Protein AF-A0A920PE52-F1 (afdb_monomer_lite)

Secondary structure (DSSP, 8-state):
-HHHHHHHHHHHHHT------SEEEE--S-EE-TTT--EE-EEEEEETTEEEEEEE----S--

Structure (mmCIF, N/CA/C/O backbone):
data_AF-A0A920PE52-F1
#
_entry.id   AF-A0A920PE52-F1
#
loop_
_atom_site.group_PDB
_atom_site.id
_atom_site.type_symbol
_atom_site.label_atom_id
_atom_site.label_alt_id
_atom_site.label_comp_id
_atom_site.label_asym_id
_atom_site.label_entity_id
_atom_site.label_seq_id
_atom_site.pdbx_PDB_ins_code
_atom_site.Cartn_x
_atom_site.Cartn_y
_atom_site.Cartn_z
_atom_site.occupancy
_atom_site.B_iso_or_equiv
_atom_site.auth_seq_id
_atom_site.auth_comp_id
_atom_site.auth_asym_id
_atom_site.auth_atom_id
_atom_site.pdbx_PDB_model_num
ATOM 1 N N . MET A 1 1 ? 34.970 18.137 -35.587 1.00 57.12 1 MET A N 1
ATOM 2 C CA . MET A 1 1 ? 33.501 17.948 -35.655 1.00 57.12 1 MET A CA 1
ATOM 3 C C . MET A 1 1 ? 33.054 16.492 -35.492 1.00 57.12 1 MET A C 1
ATOM 5 O O . MET A 1 1 ? 32.275 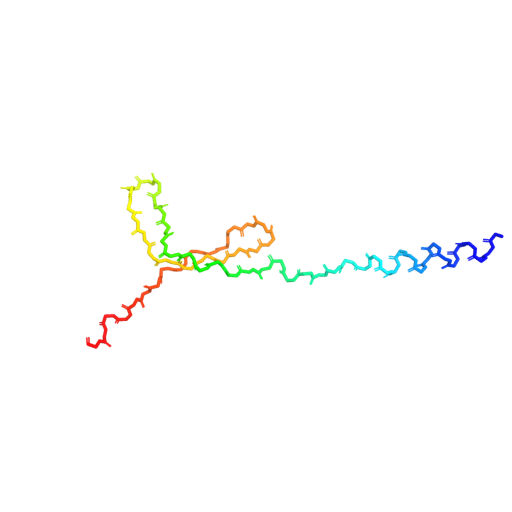16.222 -34.592 1.00 57.12 1 MET A O 1
ATOM 9 N N . ARG A 1 2 ? 33.569 15.525 -36.273 1.00 60.66 2 ARG A N 1
ATOM 10 C CA . ARG A 1 2 ? 33.116 14.112 -36.232 1.00 60.66 2 ARG A CA 1
ATOM 11 C C . ARG A 1 2 ? 33.281 13.406 -34.873 1.00 60.66 2 ARG A C 1
ATOM 13 O O . ARG A 1 2 ? 32.412 12.647 -34.474 1.00 60.66 2 ARG A O 1
ATOM 20 N N . LYS A 1 3 ? 34.369 13.686 -34.144 1.00 57.47 3 LYS A N 1
ATOM 21 C CA . LYS A 1 3 ? 34.638 13.083 -32.824 1.00 57.47 3 LYS A CA 1
ATOM 22 C C . LYS A 1 3 ? 33.658 13.561 -31.743 1.00 57.47 3 LYS A C 1
ATOM 24 O O . LYS A 1 3 ? 33.238 12.761 -30.926 1.00 57.47 3 LYS A O 1
ATOM 29 N N . ALA A 1 4 ? 33.241 14.829 -31.782 1.00 66.00 4 ALA A N 1
ATOM 30 C CA . ALA A 1 4 ? 32.288 15.391 -30.820 1.00 66.00 4 ALA A CA 1
ATOM 31 C C . ALA A 1 4 ? 30.887 14.769 -30.955 1.00 66.00 4 ALA A C 1
ATOM 33 O O . ALA A 1 4 ? 30.248 14.474 -29.953 1.00 66.00 4 ALA A O 1
ATOM 34 N N . LEU A 1 5 ? 30.452 14.483 -32.188 1.00 67.06 5 LEU A N 1
ATOM 35 C CA . LEU A 1 5 ? 29.200 13.764 -32.452 1.00 67.06 5 LEU A CA 1
ATOM 36 C C . LEU A 1 5 ? 29.208 12.342 -31.870 1.00 67.06 5 LEU A C 1
ATOM 38 O O . LEU A 1 5 ? 28.194 11.894 -31.348 1.00 67.06 5 LEU A O 1
ATOM 42 N N . LEU A 1 6 ? 30.357 11.657 -31.902 1.00 65.31 6 LEU A N 1
ATOM 43 C CA . LEU A 1 6 ? 30.507 10.330 -31.293 1.00 65.31 6 LEU A CA 1
ATOM 44 C C . LEU A 1 6 ? 30.410 10.386 -29.762 1.00 65.31 6 LEU A C 1
ATOM 46 O O . LEU A 1 6 ? 29.785 9.517 -29.165 1.00 65.31 6 LEU A O 1
ATOM 50 N N . PHE A 1 7 ? 30.962 11.427 -29.131 1.00 60.59 7 PHE A N 1
ATOM 51 C CA . PHE A 1 7 ? 30.826 11.630 -27.685 1.00 60.59 7 PHE A CA 1
ATOM 52 C C . PHE A 1 7 ? 29.382 11.946 -27.275 1.00 60.59 7 PHE A C 1
ATOM 54 O O . PHE A 1 7 ? 28.904 11.394 -26.291 1.00 60.59 7 PHE A O 1
ATOM 61 N N . ILE A 1 8 ? 28.657 12.763 -28.047 1.00 64.69 8 ILE A N 1
ATOM 62 C CA . ILE A 1 8 ? 27.230 13.045 -27.799 1.00 64.69 8 ILE A CA 1
ATOM 63 C C . ILE A 1 8 ? 26.385 11.769 -27.970 1.00 64.69 8 ILE A C 1
ATOM 65 O O . ILE A 1 8 ? 25.516 11.484 -27.145 1.00 64.69 8 ILE A O 1
ATOM 69 N N . GLY A 1 9 ? 26.680 10.957 -28.990 1.00 61.69 9 GLY A N 1
ATOM 70 C CA . GLY A 1 9 ? 26.055 9.643 -29.174 1.00 61.69 9 GLY A CA 1
ATOM 71 C C . GLY A 1 9 ? 26.308 8.690 -28.000 1.00 61.69 9 GLY A C 1
ATOM 72 O O . GLY A 1 9 ? 25.396 8.010 -27.547 1.00 61.69 9 GLY A O 1
ATOM 73 N N . LEU A 1 10 ? 27.521 8.684 -27.443 1.00 61.78 10 LEU A N 1
ATOM 74 C CA . LEU A 1 10 ? 27.864 7.835 -26.299 1.00 61.78 10 LEU A CA 1
ATOM 75 C C . LEU A 1 10 ? 27.182 8.295 -24.998 1.00 61.78 10 LEU A C 1
ATOM 77 O O . LEU A 1 10 ? 26.712 7.461 -24.229 1.00 61.78 10 LEU A O 1
ATOM 81 N N . ILE A 1 11 ? 27.083 9.610 -24.771 1.00 61.56 11 ILE A N 1
ATOM 82 C CA . ILE A 1 11 ? 26.386 10.173 -23.602 1.00 61.56 11 ILE A CA 1
ATOM 83 C C . ILE A 1 11 ? 24.889 9.850 -23.675 1.00 61.56 11 ILE A C 1
ATOM 85 O O . ILE A 1 11 ? 24.315 9.401 -22.691 1.00 61.56 11 ILE A O 1
ATOM 89 N N . THR A 1 12 ? 24.260 10.008 -24.842 1.00 59.88 12 THR A N 1
ATOM 90 C CA . THR A 1 12 ? 22.826 9.706 -25.019 1.00 59.88 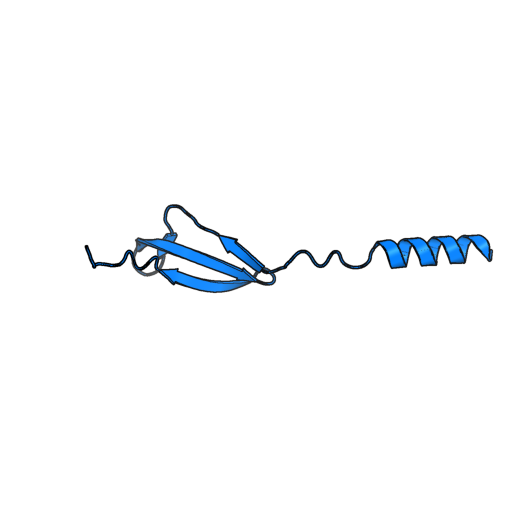12 THR A CA 1
ATOM 91 C C . THR A 1 12 ? 22.497 8.217 -24.870 1.00 59.88 12 THR A C 1
ATOM 93 O O . THR A 1 12 ? 21.430 7.892 -24.358 1.00 59.88 12 THR A O 1
ATOM 96 N N . LEU A 1 13 ? 23.417 7.314 -25.228 1.00 58.12 13 LEU A N 1
ATOM 97 C CA . LEU A 1 13 ? 23.284 5.873 -24.972 1.00 58.12 13 LEU A CA 1
ATOM 98 C C . LEU A 1 13 ? 23.502 5.500 -23.496 1.00 58.12 13 LEU A C 1
ATOM 100 O O . LEU A 1 13 ? 22.902 4.539 -23.027 1.00 58.12 13 LEU A O 1
ATOM 104 N N . GLY A 1 14 ? 24.342 6.243 -22.766 1.00 52.88 14 GLY A N 1
ATOM 105 C CA . GLY A 1 14 ? 24.624 6.013 -21.342 1.00 52.88 14 GLY A CA 1
ATOM 106 C C . GLY A 1 14 ? 23.537 6.524 -20.390 1.00 52.88 14 GLY A C 1
ATOM 107 O O . GLY A 1 14 ? 23.421 6.021 -19.276 1.00 52.88 14 GLY A O 1
ATOM 108 N N . ILE A 1 15 ? 22.698 7.468 -20.838 1.00 55.41 15 ILE A N 1
ATOM 109 C CA . ILE A 1 15 ? 21.439 7.849 -20.167 1.00 55.41 15 ILE A CA 1
ATOM 110 C C . ILE A 1 15 ? 20.299 6.939 -20.661 1.00 55.41 15 ILE A C 1
ATOM 112 O O . ILE A 1 15 ? 19.137 7.337 -20.731 1.00 55.41 15 ILE A O 1
ATOM 116 N N . SER A 1 16 ? 20.613 5.699 -21.048 1.00 50.25 16 SER A N 1
ATOM 117 C CA . SER A 1 16 ? 19.626 4.631 -21.111 1.00 50.25 16 SER A CA 1
ATOM 118 C C . SER A 1 16 ? 18.885 4.640 -19.784 1.00 50.25 16 SER A C 1
ATOM 120 O O . SER A 1 16 ? 19.510 4.398 -18.750 1.00 50.25 16 SER A O 1
ATOM 122 N N . ASN A 1 17 ? 17.597 5.006 -19.836 1.00 53.62 17 ASN A N 1
ATOM 123 C CA . ASN A 1 17 ? 16.666 4.996 -18.717 1.00 53.62 17 ASN A CA 1
ATOM 124 C C . ASN A 1 17 ? 17.005 3.798 -17.846 1.00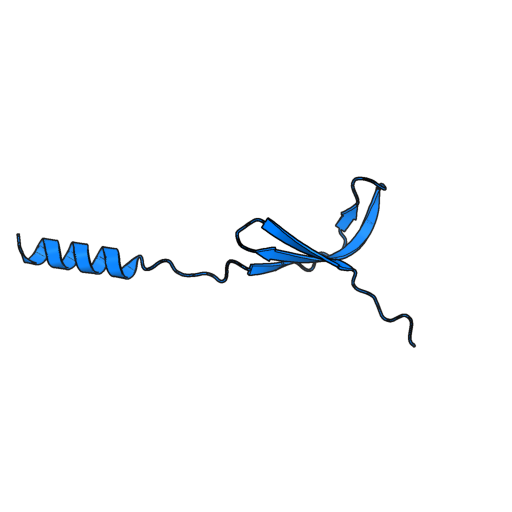 53.62 17 ASN A C 1
ATOM 126 O O . ASN A 1 17 ? 16.757 2.659 -18.248 1.00 53.62 17 ASN A O 1
ATOM 130 N N . VAL A 1 18 ? 17.639 4.048 -16.699 1.00 52.31 18 VAL A N 1
ATOM 131 C CA . VAL A 1 18 ? 17.793 3.020 -15.686 1.00 52.31 18 VAL A CA 1
ATOM 132 C C . VAL A 1 18 ? 16.355 2.724 -15.318 1.00 52.31 18 VAL A C 1
ATOM 134 O O . VAL A 1 18 ? 15.714 3.516 -14.631 1.00 52.31 18 VAL A O 1
ATOM 137 N N . GLY A 1 19 ? 15.811 1.659 -15.905 1.00 55.50 19 GLY A N 1
ATOM 138 C CA . GLY A 1 19 ? 14.513 1.106 -15.579 1.00 55.50 19 GLY A CA 1
ATOM 139 C C . GLY A 1 19 ? 14.644 0.540 -14.184 1.00 55.50 19 GLY A C 1
ATOM 140 O O . GLY A 1 19 ? 14.741 -0.670 -14.000 1.00 55.50 19 GLY A O 1
ATOM 141 N N . VAL A 1 20 ? 14.745 1.437 -13.203 1.00 59.50 20 VAL A N 1
ATOM 142 C CA . VAL A 1 20 ? 14.476 1.124 -11.814 1.00 59.50 20 VAL A CA 1
ATOM 143 C C . VAL A 1 20 ? 13.122 0.449 -11.868 1.00 59.50 20 VAL A C 1
ATOM 145 O O . VAL A 1 20 ? 12.213 0.963 -12.521 1.00 59.50 20 VAL A O 1
ATOM 148 N N . ALA A 1 21 ? 13.012 -0.744 -11.289 1.00 59.69 21 ALA A N 1
ATOM 149 C CA . ALA A 1 21 ? 11.722 -1.386 -11.158 1.00 59.69 21 ALA A CA 1
ATOM 150 C C . ALA A 1 21 ? 10.799 -0.350 -10.510 1.00 59.69 21 ALA A C 1
ATOM 152 O O . ALA A 1 21 ? 10.939 -0.036 -9.331 1.00 59.69 21 ALA A O 1
ATOM 153 N N . ASN A 1 22 ? 9.894 0.230 -11.302 1.00 74.12 22 ASN A N 1
ATOM 154 C CA . ASN A 1 22 ? 9.009 1.294 -10.840 1.00 74.12 22 ASN A CA 1
ATOM 155 C C . ASN A 1 22 ? 7.983 0.754 -9.843 1.00 74.12 22 ASN A C 1
ATOM 157 O O . ASN A 1 22 ? 7.144 1.509 -9.368 1.00 74.12 22 ASN A O 1
ATOM 161 N N . THR A 1 23 ? 8.051 -0.549 -9.550 1.00 83.81 23 THR A N 1
ATOM 162 C CA . THR A 1 23 ? 7.207 -1.264 -8.615 1.00 83.81 23 THR A CA 1
ATOM 163 C C . THR A 1 23 ? 7.982 -1.656 -7.361 1.00 83.81 23 THR A C 1
ATOM 165 O O . THR A 1 23 ? 8.988 -2.360 -7.443 1.00 83.81 23 THR A O 1
ATOM 168 N N . PHE A 1 24 ? 7.493 -1.239 -6.197 1.00 86.06 24 PHE A N 1
ATOM 169 C CA . PHE A 1 24 ? 8.040 -1.581 -4.888 1.00 86.06 24 PHE A CA 1
ATOM 170 C C . PHE A 1 24 ? 6.923 -1.865 -3.879 1.00 86.06 24 PHE A C 1
ATOM 172 O O . PHE A 1 24 ? 5.809 -1.351 -3.987 1.00 86.06 24 PHE A O 1
ATOM 179 N N . ILE A 1 25 ? 7.231 -2.698 -2.883 1.00 90.75 25 ILE A N 1
ATOM 180 C CA . ILE A 1 25 ? 6.320 -3.024 -1.783 1.00 90.75 25 ILE A CA 1
ATOM 181 C C . ILE A 1 25 ? 6.720 -2.210 -0.556 1.00 90.75 25 ILE A C 1
ATOM 183 O O . ILE A 1 25 ? 7.855 -2.295 -0.083 1.00 90.75 25 ILE A O 1
ATOM 187 N N . ILE A 1 26 ? 5.772 -1.457 -0.008 1.00 90.44 26 ILE A N 1
ATOM 188 C CA . ILE A 1 26 ? 5.899 -0.796 1.289 1.00 90.44 26 ILE A CA 1
ATOM 189 C C . ILE A 1 26 ? 5.239 -1.694 2.338 1.00 90.44 26 ILE A C 1
ATOM 191 O O . ILE A 1 26 ? 4.069 -2.053 2.215 1.00 90.44 26 ILE A O 1
ATOM 195 N N . ASN A 1 27 ? 5.976 -2.032 3.397 1.00 90.75 27 ASN A N 1
ATOM 196 C CA . ASN A 1 27 ? 5.479 -2.826 4.525 1.00 90.75 27 ASN A CA 1
ATOM 197 C C . ASN A 1 27 ? 5.472 -1.981 5.812 1.00 90.75 27 ASN A C 1
ATOM 199 O O . ASN A 1 27 ? 6.340 -2.155 6.676 1.00 90.75 27 ASN A O 1
ATOM 203 N N . PRO A 1 28 ? 4.558 -1.001 5.926 1.00 89.50 28 PRO A N 1
ATOM 204 C CA . PRO A 1 28 ? 4.479 -0.147 7.100 1.00 89.50 28 PRO A CA 1
ATOM 205 C C . PRO A 1 28 ? 4.017 -0.949 8.323 1.00 89.50 28 PRO A C 1
ATOM 207 O O . PRO A 1 28 ? 3.349 -1.977 8.220 1.00 89.50 28 PRO A O 1
ATOM 210 N N . LYS A 1 29 ? 4.335 -0.451 9.522 1.00 89.06 29 LYS A N 1
ATOM 211 C CA . LYS A 1 29 ? 3.869 -1.075 10.769 1.00 89.06 29 LYS A CA 1
ATOM 212 C C . LYS A 1 29 ? 2.337 -1.075 10.853 1.00 89.06 29 LYS A C 1
ATOM 214 O O . LYS A 1 29 ? 1.758 -2.078 11.270 1.00 89.06 29 LYS A O 1
ATOM 219 N N . GLN A 1 30 ? 1.725 0.047 10.477 1.00 88.81 30 GLN A N 1
ATOM 220 C CA . GLN A 1 30 ? 0.285 0.305 10.450 1.00 88.81 30 GLN A CA 1
ATOM 221 C C . GLN A 1 30 ? -0.026 1.345 9.360 1.00 88.81 30 GLN A C 1
ATOM 223 O O . GLN A 1 30 ? 0.834 2.161 9.025 1.00 88.81 30 GLN A O 1
ATOM 228 N N . ILE A 1 31 ? -1.249 1.319 8.839 1.00 91.88 31 ILE A N 1
ATOM 229 C CA . ILE A 1 31 ? -1.822 2.288 7.899 1.00 91.88 31 ILE A CA 1
ATOM 230 C C . ILE A 1 31 ? -3.091 2.845 8.536 1.00 91.88 31 ILE A C 1
ATOM 232 O O . ILE A 1 31 ? -3.882 2.081 9.077 1.00 91.88 31 ILE A O 1
ATOM 236 N N . LEU A 1 32 ? -3.292 4.157 8.471 1.00 93.19 32 LEU A N 1
ATOM 237 C CA . LEU A 1 32 ? -4.538 4.786 8.896 1.00 93.19 32 LEU A CA 1
ATOM 238 C C . LEU A 1 32 ? -5.556 4.736 7.756 1.00 93.19 32 LEU A C 1
ATOM 240 O O . LEU A 1 32 ? -5.316 5.311 6.694 1.00 93.19 32 LEU A O 1
ATOM 244 N N . ASN A 1 33 ? -6.695 4.090 7.987 1.00 90.69 33 ASN A N 1
ATOM 245 C CA . ASN A 1 33 ? -7.879 4.297 7.172 1.00 90.69 33 ASN A CA 1
ATOM 246 C C . ASN A 1 33 ? -8.465 5.668 7.534 1.00 90.69 33 ASN A C 1
ATOM 248 O O . ASN A 1 33 ? -8.975 5.863 8.634 1.00 90.69 33 ASN A O 1
ATOM 252 N N . VAL A 1 34 ? -8.365 6.627 6.617 1.00 91.00 34 VAL A N 1
ATOM 253 C CA . VAL A 1 34 ? -8.836 8.003 6.838 1.00 91.00 34 VAL A CA 1
ATOM 254 C C . VAL A 1 34 ? -10.361 8.132 6.815 1.00 91.00 34 VAL A C 1
ATOM 256 O O . VAL A 1 34 ? -10.881 9.117 7.329 1.00 91.00 34 VAL A O 1
ATOM 259 N N . GLU A 1 35 ? -11.074 7.157 6.247 1.00 92.56 35 GLU A N 1
ATOM 260 C CA . GLU A 1 35 ? -12.540 7.147 6.191 1.00 92.56 35 GLU A CA 1
ATOM 261 C C . GLU A 1 35 ? -13.143 6.670 7.515 1.00 92.56 35 GLU A C 1
ATOM 263 O O . GLU A 1 35 ? -14.109 7.252 8.002 1.00 92.56 35 GLU A O 1
ATOM 268 N N . THR A 1 36 ? -12.564 5.623 8.114 1.00 92.75 36 THR A N 1
ATOM 269 C CA . THR A 1 36 ? -13.075 5.013 9.357 1.00 92.75 36 THR A CA 1
ATOM 270 C C . THR A 1 36 ? -12.316 5.445 10.612 1.00 92.75 36 THR A C 1
ATOM 272 O O . THR A 1 36 ? -12.815 5.275 11.721 1.00 92.75 36 THR A O 1
ATOM 275 N N . GLY A 1 37 ? -11.107 5.992 10.462 1.00 92.38 37 GLY A N 1
ATOM 276 C CA . GLY A 1 37 ? -10.197 6.315 11.565 1.00 92.38 37 GLY A CA 1
ATOM 277 C C . GLY A 1 37 ? -9.416 5.115 12.116 1.00 92.38 37 GLY A C 1
ATOM 278 O O . GLY A 1 37 ? -8.654 5.266 13.072 1.00 92.38 37 GLY A O 1
ATOM 279 N N . GLU A 1 38 ? -9.577 3.923 11.541 1.00 92.75 38 GLU A N 1
ATOM 280 C CA . GLU A 1 38 ? -8.952 2.698 12.045 1.00 92.75 38 GLU A CA 1
ATOM 281 C C . GLU A 1 38 ? -7.498 2.535 11.583 1.00 92.75 38 GLU A C 1
ATOM 283 O O . GLU A 1 38 ? -7.142 2.838 10.444 1.00 92.75 38 GLU A O 1
ATOM 288 N N . LEU A 1 39 ? -6.647 1.983 12.453 1.00 91.75 39 LEU A N 1
ATOM 289 C CA . LEU A 1 39 ? -5.282 1.584 12.101 1.00 91.75 39 LEU A CA 1
ATOM 290 C C . LEU A 1 39 ? -5.253 0.113 11.673 1.00 91.75 39 LEU A C 1
ATOM 292 O O . LEU A 1 39 ? -5.495 -0.783 12.481 1.00 91.75 39 LEU A O 1
ATOM 296 N N . ILE A 1 40 ? -4.889 -0.144 10.419 1.00 89.50 40 ILE A N 1
ATOM 297 C CA . ILE A 1 40 ? -4.848 -1.482 9.818 1.00 89.50 40 I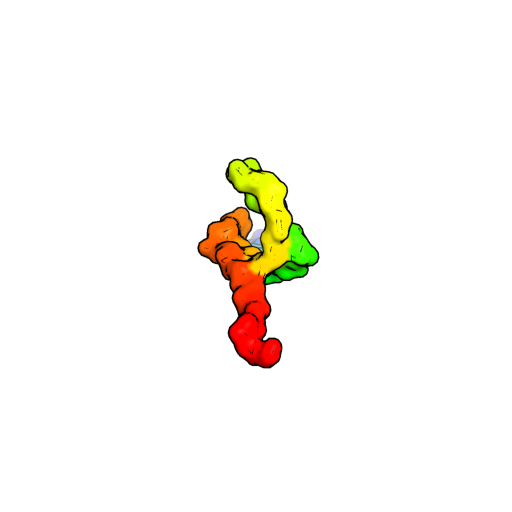LE A CA 1
ATOM 298 C C . ILE A 1 40 ? -3.415 -1.928 9.521 1.00 89.50 40 ILE A C 1
ATOM 300 O O . ILE A 1 40 ? -2.514 -1.114 9.322 1.00 89.50 40 ILE A O 1
ATOM 304 N N . LYS A 1 41 ? -3.186 -3.244 9.463 1.00 90.19 41 LYS A N 1
ATOM 305 C CA . LYS A 1 41 ? -1.903 -3.819 9.039 1.00 90.19 41 LYS A CA 1
ATOM 306 C C . LYS A 1 41 ? -2.019 -4.371 7.622 1.00 90.19 41 LYS A C 1
ATOM 308 O O . LYS A 1 41 ? -2.676 -5.387 7.401 1.00 90.19 41 LYS A O 1
ATOM 313 N N . ALA A 1 42 ? -1.347 -3.726 6.679 1.00 88.75 42 ALA A N 1
ATOM 314 C CA . ALA A 1 42 ? -1.376 -4.094 5.271 1.00 88.75 42 ALA A CA 1
ATOM 315 C C . ALA A 1 42 ? -0.032 -3.795 4.598 1.00 88.75 42 ALA A C 1
ATOM 317 O O . ALA A 1 42 ? 0.754 -2.987 5.096 1.00 88.75 42 ALA A O 1
ATOM 318 N N . GLN A 1 43 ? 0.212 -4.458 3.471 1.00 91.44 43 GLN A N 1
ATOM 319 C CA . GLN A 1 43 ? 1.295 -4.125 2.547 1.00 91.44 43 GLN A CA 1
ATOM 320 C C . GLN A 1 43 ? 0.730 -3.298 1.394 1.00 91.44 43 GLN A C 1
ATOM 322 O O . GLN A 1 43 ? -0.402 -3.525 0.967 1.00 91.44 43 GLN A O 1
ATOM 327 N N . VAL A 1 44 ? 1.520 -2.352 0.893 1.00 91.94 44 VAL A N 1
ATOM 328 C CA . VAL A 1 44 ? 1.128 -1.477 -0.216 1.00 91.94 44 VAL A CA 1
ATOM 329 C C . VAL A 1 44 ? 2.046 -1.737 -1.396 1.00 91.94 44 VAL A C 1
ATOM 331 O O . VAL A 1 44 ? 3.257 -1.544 -1.291 1.00 91.94 44 VAL A O 1
ATOM 334 N N . LEU A 1 45 ? 1.469 -2.154 -2.518 1.00 91.38 45 LEU A N 1
ATOM 335 C CA . LEU A 1 45 ? 2.164 -2.239 -3.792 1.00 91.38 45 LEU A CA 1
ATOM 336 C C . LEU A 1 45 ? 2.081 -0.877 -4.479 1.00 91.38 45 LE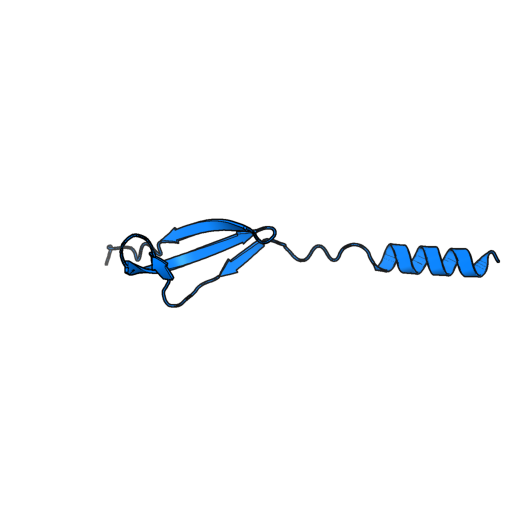U A C 1
ATOM 338 O O . LEU A 1 45 ? 0.986 -0.399 -4.784 1.00 91.38 45 LEU A O 1
ATOM 342 N N . VAL A 1 46 ? 3.230 -0.258 -4.727 1.00 90.69 46 VAL A N 1
ATOM 343 C CA . VAL A 1 46 ? 3.332 1.005 -5.461 1.00 90.69 46 VAL A CA 1
ATOM 344 C C . VAL A 1 46 ? 4.040 0.733 -6.771 1.00 90.69 46 VAL A C 1
ATOM 346 O O . VAL A 1 46 ? 5.144 0.209 -6.739 1.00 90.69 46 VAL A O 1
ATOM 349 N N . GLY A 1 47 ? 3.424 1.085 -7.895 1.00 89.69 47 GLY A N 1
ATOM 350 C CA . GLY A 1 47 ? 3.999 0.989 -9.232 1.00 89.69 47 GLY A CA 1
ATOM 351 C C . GLY A 1 47 ? 3.872 2.307 -9.982 1.00 89.69 47 GLY A C 1
ATOM 352 O O . GLY A 1 47 ? 2.817 2.935 -9.946 1.00 89.69 47 GLY A O 1
ATOM 353 N N . ASP A 1 48 ? 4.951 2.756 -10.620 1.00 88.06 48 ASP A N 1
ATOM 354 C CA . ASP A 1 48 ? 5.004 4.003 -11.399 1.00 88.06 48 ASP A CA 1
ATOM 355 C C . ASP A 1 48 ? 4.510 5.227 -10.602 1.00 88.06 48 ASP A C 1
ATOM 357 O O . ASP A 1 48 ? 3.819 6.108 -11.115 1.00 88.06 48 ASP A O 1
ATOM 361 N N . GLY A 1 49 ? 4.827 5.258 -9.302 1.00 83.94 49 GLY A N 1
ATOM 362 C CA . GLY A 1 49 ? 4.404 6.321 -8.384 1.00 83.94 49 GLY A CA 1
ATOM 363 C C . GLY A 1 49 ? 2.924 6.278 -7.981 1.00 83.94 49 GLY A C 1
ATOM 364 O O . GLY A 1 49 ? 2.455 7.200 -7.315 1.00 83.94 49 GLY A O 1
ATOM 365 N N . LYS A 1 50 ? 2.184 5.227 -8.349 1.00 89.38 50 LYS A N 1
ATOM 366 C CA . LYS A 1 50 ? 0.773 5.022 -7.993 1.00 89.38 50 LYS A CA 1
ATOM 367 C C . LYS A 1 50 ? 0.605 3.812 -7.088 1.00 89.38 50 LYS A C 1
ATOM 369 O O . LYS A 1 50 ? 1.325 2.829 -7.211 1.00 89.38 50 LYS A O 1
ATOM 374 N N . ILE A 1 51 ? -0.387 3.859 -6.205 1.00 91.06 51 ILE A N 1
ATOM 375 C CA . ILE A 1 51 ? -0.799 2.686 -5.431 1.00 91.06 51 ILE A CA 1
ATOM 376 C C . ILE A 1 51 ? -1.546 1.741 -6.376 1.00 91.06 51 ILE A C 1
ATOM 378 O O . ILE A 1 51 ? -2.543 2.136 -6.977 1.00 91.06 51 ILE A O 1
ATOM 382 N N . ILE A 1 52 ? -1.049 0.514 -6.509 1.00 92.75 52 ILE A N 1
ATOM 383 C CA . ILE A 1 52 ? -1.671 -0.549 -7.305 1.00 92.75 52 ILE A CA 1
ATOM 384 C C . ILE A 1 52 ? -2.571 -1.407 -6.416 1.00 92.75 52 ILE A C 1
ATOM 386 O O . ILE A 1 52 ? -3.691 -1.725 -6.802 1.00 92.75 52 ILE A O 1
ATOM 390 N N . GLU A 1 53 ? -2.094 -1.769 -5.223 1.00 90.69 53 GLU A N 1
ATOM 391 C CA . GLU A 1 53 ? -2.818 -2.662 -4.318 1.00 90.69 53 GLU A CA 1
ATOM 392 C C . GLU A 1 53 ? -2.511 -2.340 -2.853 1.00 90.69 53 GLU A C 1
ATOM 394 O O . GLU A 1 53 ? -1.380 -1.997 -2.497 1.00 90.69 53 GLU A O 1
ATOM 399 N N . ILE A 1 54 ? -3.522 -2.494 -1.996 1.00 89.25 54 ILE A N 1
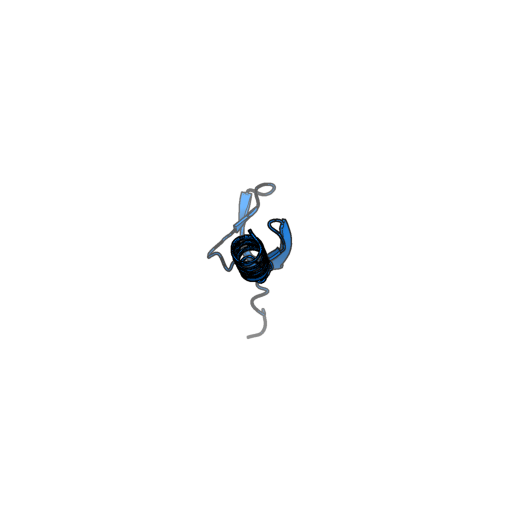ATOM 400 C CA . ILE A 1 54 ? -3.374 -2.538 -0.541 1.00 89.25 54 ILE A CA 1
ATOM 401 C C . ILE A 1 54 ? -3.875 -3.906 -0.092 1.00 89.25 54 ILE A C 1
ATOM 403 O O . ILE A 1 54 ? -5.078 -4.158 -0.058 1.00 89.25 54 ILE A O 1
ATOM 407 N N . SER A 1 55 ? -2.945 -4.793 0.246 1.00 86.00 55 SER A N 1
ATOM 408 C CA . SER A 1 55 ? -3.271 -6.149 0.670 1.00 86.00 55 SER A CA 1
ATOM 409 C C . SER A 1 55 ? -3.218 -6.225 2.189 1.00 86.00 55 SER A C 1
ATOM 411 O O . SER A 1 55 ? -2.161 -6.039 2.805 1.00 86.00 55 SER A O 1
ATOM 413 N N . GLY A 1 56 ? -4.373 -6.460 2.812 1.00 75.62 56 GLY A N 1
ATOM 414 C CA . GLY A 1 56 ? -4.442 -6.739 4.240 1.00 75.62 56 GLY A CA 1
ATOM 415 C C . GLY A 1 56 ? -3.586 -7.959 4.557 1.00 75.62 56 GLY A C 1
ATOM 416 O O . GLY A 1 56 ? -3.710 -8.996 3.907 1.00 75.62 56 GLY A O 1
ATOM 417 N N . LEU A 1 57 ? -2.712 -7.857 5.560 1.00 60.09 57 LEU A N 1
ATOM 418 C CA . LEU A 1 57 ? -1.991 -9.021 6.063 1.00 60.09 57 LEU A CA 1
ATOM 419 C C . LEU A 1 57 ? -3.035 -9.877 6.783 1.00 60.09 57 LEU A C 1
ATOM 421 O O . LEU A 1 57 ? -3.263 -9.703 7.981 1.00 60.09 57 LEU A O 1
ATOM 425 N N . LEU A 1 58 ? -3.711 -10.761 6.042 1.00 47.50 58 LEU A N 1
ATOM 426 C CA . LEU A 1 58 ? -4.583 -11.780 6.604 1.00 47.50 58 LEU A CA 1
ATOM 427 C C . LEU A 1 58 ? -3.663 -12.695 7.412 1.00 47.50 58 LEU A C 1
ATOM 429 O O . LEU A 1 58 ? -3.084 -13.656 6.905 1.00 47.50 58 LEU A O 1
ATOM 433 N N . ARG A 1 59 ? -3.418 -12.325 8.671 1.00 46.22 59 ARG A N 1
ATOM 434 C CA . ARG A 1 59 ? -2.746 -13.188 9.627 1.00 46.22 59 ARG A CA 1
ATOM 435 C C . ARG A 1 59 ? -3.712 -14.342 9.787 1.00 46.22 59 ARG A C 1
ATOM 437 O O . ARG A 1 59 ? -4.733 -14.186 10.446 1.00 46.22 59 ARG A O 1
ATOM 444 N N . ALA A 1 60 ? -3.430 -15.414 9.051 1.00 43.25 60 ALA A N 1
ATOM 445 C CA . ALA A 1 60 ? -4.200 -16.634 9.021 1.00 43.25 60 ALA A CA 1
ATOM 446 C C . ALA A 1 60 ? -4.679 -16.935 10.439 1.00 43.25 60 ALA A C 1
ATOM 448 O O . ALA A 1 60 ? -3.888 -17.253 11.328 1.00 43.25 60 ALA A O 1
ATOM 449 N N . LEU A 1 61 ? -5.984 -16.773 10.632 1.00 41.25 61 LEU A N 1
ATOM 450 C CA . LEU A 1 61 ? -6.726 -17.208 11.800 1.00 41.25 61 LEU A CA 1
ATOM 451 C C . LEU A 1 61 ? -6.876 -18.732 11.671 1.00 41.25 61 LEU A C 1
ATOM 453 O O . LEU A 1 61 ? -7.957 -19.261 11.460 1.00 41.25 61 LEU A O 1
ATOM 457 N N . MET A 1 62 ? -5.727 -19.408 11.662 1.00 41.41 62 MET A N 1
ATOM 458 C CA . MET A 1 62 ? -5.546 -20.856 11.655 1.00 41.41 62 MET A CA 1
ATOM 459 C C . MET A 1 62 ? -4.208 -21.170 12.335 1.00 41.41 62 MET A C 1
ATOM 461 O O . MET A 1 62 ? -3.241 -21.544 11.672 1.00 41.41 62 MET A O 1
ATOM 465 N N . ARG A 1 63 ? -4.153 -20.961 13.654 1.00 37.94 63 ARG A N 1
ATOM 466 C CA . ARG A 1 63 ? -3.514 -21.844 14.643 1.00 37.94 63 ARG A CA 1
ATOM 467 C C . ARG A 1 63 ? -4.181 -21.628 15.990 1.00 37.94 63 ARG A C 1
ATOM 469 O O . ARG A 1 63 ? -4.369 -20.443 16.342 1.00 37.94 63 ARG A O 1
#

Foldseek 3Di:
DVVVVVVVVVVVVVPPPPPPQQWDKDQDPWDAPPVVRDTFGWIFIGGNNHTPDTGGPPPPPPD

Sequence (63 aa):
MRKALLFIGLITLGISNVGVANTFIINPKQILNVETGELIKAQVLVGDGKIIEISGLLRALMR

Radius of gyration: 21.93 Å; chains: 1; bounding box: 48×40×51 Å

pLDDT: mean 74.31, std 17.75, range [37.94, 93.19]